Protein AF-A0A380FMV2-F1 (afdb_monomer_lite)

Secondary structure (DSSP, 8-state):
-PPPPEEEE-----STTS-TTS-HHHHHT-EETTEE-THHHH---SS-HHHHHHHHHHHHHHHHHHTTTSS-EEEEESSB--GGGS--S--HHHHHHGGGTB-STTHHHHHHS-EEEEE--SSS-EEEEEETTEEEEEE----GGG-SSS-HHHHHHHH------------

Structure (mmCIF, N/CA/C/O backbone):
data_AF-A0A380FMV2-F1
#
_entry.id   AF-A0A380FMV2-F1
#
loop_
_atom_site.group_PDB
_atom_site.id
_atom_site.type_symbol
_atom_site.label_atom_id
_atom_site.label_alt_id
_atom_site.label_comp_id
_atom_site.label_asym_id
_atom_site.label_entity_id
_atom_site.label_seq_id
_atom_site.pdbx_PDB_ins_code
_atom_site.Cartn_x
_atom_site.Cartn_y
_atom_site.Cartn_z
_atom_site.occupancy
_atom_site.B_iso_or_equiv
_atom_site.auth_seq_id
_atom_site.auth_comp_id
_atom_site.auth_asym_id
_atom_site.auth_atom_id
_atom_site.pdbx_PDB_model_num
ATOM 1 N N . MET A 1 1 ? -22.941 -5.760 18.640 1.00 41.94 1 MET A N 1
ATOM 2 C CA . MET A 1 1 ? -21.692 -5.279 18.017 1.00 41.94 1 MET A CA 1
ATOM 3 C C . MET A 1 1 ? -22.082 -4.257 16.953 1.00 41.94 1 MET A C 1
ATOM 5 O O . MET A 1 1 ? -22.965 -4.558 16.164 1.00 41.94 1 MET A O 1
ATOM 9 N N . MET A 1 2 ? -21.614 -3.011 17.069 1.00 40.88 2 MET A N 1
ATOM 10 C CA . MET A 1 2 ? -21.981 -1.902 16.168 1.00 40.88 2 MET A CA 1
ATOM 11 C C . MET A 1 2 ? -21.213 -2.017 14.848 1.00 40.88 2 MET A C 1
ATOM 13 O O . MET A 1 2 ? -20.140 -2.613 14.851 1.00 40.88 2 MET A O 1
ATOM 17 N N . ILE A 1 3 ? -21.707 -1.384 13.775 1.00 51.47 3 ILE A N 1
ATOM 18 C CA . ILE A 1 3 ? -20.897 -1.112 12.578 1.00 51.47 3 ILE A CA 1
ATOM 19 C C . ILE A 1 3 ? -19.575 -0.506 13.033 1.00 51.47 3 ILE A C 1
ATOM 21 O O . ILE A 1 3 ? -19.566 0.498 13.757 1.00 51.47 3 ILE A O 1
ATOM 25 N N . GLY A 1 4 ? -18.485 -1.125 12.605 1.00 60.47 4 GLY A N 1
ATOM 26 C CA . GLY A 1 4 ? -17.217 -0.444 12.605 1.00 60.47 4 GLY A CA 1
ATOM 27 C C . GLY A 1 4 ? -17.171 0.557 11.461 1.00 60.47 4 GLY A C 1
ATOM 28 O O . GLY A 1 4 ? -17.503 0.170 10.342 1.00 60.47 4 GLY A O 1
ATOM 29 N N . PRO A 1 5 ? -16.856 1.835 11.705 1.00 76.69 5 PRO A N 1
ATOM 30 C CA . PRO A 1 5 ? -16.852 2.834 10.654 1.00 76.69 5 PRO A CA 1
ATOM 31 C C . PRO A 1 5 ? -15.780 2.480 9.620 1.00 76.69 5 PRO A C 1
ATOM 33 O O . PRO A 1 5 ? -14.715 1.957 9.962 1.00 76.69 5 PRO A O 1
ATOM 36 N N . PHE A 1 6 ? -16.099 2.755 8.357 1.00 84.50 6 PHE A N 1
ATOM 37 C CA . PHE A 1 6 ? -15.120 2.753 7.283 1.00 84.50 6 PHE A CA 1
ATOM 38 C C . PHE A 1 6 ? -14.324 4.045 7.389 1.00 84.50 6 PHE A C 1
ATOM 40 O O . PHE A 1 6 ? -14.900 5.134 7.398 1.00 84.50 6 PHE A O 1
ATOM 47 N N . VAL A 1 7 ? -13.012 3.915 7.496 1.00 88.25 7 VAL A N 1
ATOM 48 C CA . VAL A 1 7 ? -12.091 5.041 7.425 1.00 88.25 7 VAL A CA 1
ATOM 49 C C . VAL A 1 7 ? -11.142 4.752 6.287 1.00 88.25 7 VAL A C 1
ATOM 51 O O . VAL A 1 7 ? -10.565 3.670 6.234 1.00 88.25 7 VAL A O 1
ATOM 54 N N . GLY A 1 8 ? -10.994 5.698 5.367 1.00 87.38 8 GLY A N 1
ATOM 55 C CA . GLY A 1 8 ? -10.171 5.473 4.195 1.00 87.38 8 GLY A CA 1
ATOM 56 C C . GLY A 1 8 ? -9.285 6.647 3.838 1.00 87.38 8 GLY A C 1
ATOM 57 O O . GLY A 1 8 ? -9.649 7.807 4.020 1.00 87.38 8 GLY A O 1
ATOM 58 N N . ASN A 1 9 ? -8.114 6.326 3.303 1.00 91.19 9 ASN A N 1
ATOM 59 C CA . ASN A 1 9 ? -7.171 7.295 2.774 1.00 91.19 9 ASN A CA 1
ATOM 60 C C . ASN A 1 9 ? -6.433 6.683 1.586 1.00 91.19 9 ASN A C 1
ATOM 62 O O . ASN A 1 9 ? -6.060 5.519 1.621 1.00 91.19 9 ASN A O 1
ATOM 66 N N . THR A 1 10 ? -6.159 7.457 0.538 1.00 86.56 10 THR A N 1
ATOM 67 C CA . THR A 1 10 ? -5.423 6.940 -0.626 1.00 86.56 10 THR A CA 1
ATOM 68 C C . THR A 1 10 ? -4.016 6.457 -0.276 1.00 86.56 10 THR A C 1
ATOM 70 O O . THR A 1 10 ? -3.461 5.649 -1.015 1.00 86.56 10 THR A O 1
ATOM 73 N N . GLY A 1 11 ? -3.441 6.933 0.833 1.00 91.00 11 GLY A N 1
ATOM 74 C CA . GLY A 1 11 ? -2.092 6.598 1.259 1.00 91.00 11 GLY A CA 1
ATOM 75 C C . GLY A 1 11 ? -1.021 7.170 0.331 1.00 91.00 11 GLY A C 1
ATOM 76 O O . GLY A 1 11 ? -1.296 7.768 -0.712 1.00 91.00 11 GLY A O 1
ATOM 77 N N . TRP A 1 12 ? 0.231 6.948 0.709 1.00 94.88 12 TRP A N 1
ATOM 78 C CA . TRP A 1 12 ? 1.392 7.095 -0.163 1.00 94.88 12 TRP A CA 1
ATOM 79 C C . TRP A 1 12 ? 2.480 6.118 0.293 1.00 94.88 12 TRP A C 1
ATOM 81 O O . TRP A 1 12 ? 2.291 5.440 1.298 1.00 94.88 12 TRP A O 1
ATOM 91 N N . TYR A 1 13 ? 3.577 6.000 -0.446 1.00 94.19 13 TYR A N 1
ATOM 92 C CA . TYR A 1 13 ? 4.688 5.121 -0.074 1.00 94.19 13 TYR A CA 1
ATOM 93 C C . TYR A 1 13 ? 5.787 5.886 0.671 1.00 94.19 13 TYR A C 1
ATOM 95 O O . TYR A 1 13 ? 6.043 7.062 0.409 1.00 94.19 13 TYR A O 1
ATOM 103 N N . ASP A 1 14 ? 6.461 5.198 1.589 1.00 94.88 14 ASP A N 1
ATOM 104 C CA . ASP A 1 14 ? 7.563 5.719 2.410 1.00 94.88 14 ASP A CA 1
ATOM 105 C C . ASP A 1 14 ? 8.910 5.024 2.121 1.00 94.88 14 ASP A C 1
ATOM 107 O O . ASP A 1 14 ? 9.913 5.323 2.776 1.00 94.88 14 ASP A O 1
ATOM 111 N N . TYR A 1 15 ? 8.927 4.114 1.138 1.00 94.69 15 TYR A N 1
ATOM 112 C CA . TYR A 1 15 ? 10.044 3.236 0.776 1.00 94.69 15 TYR A CA 1
ATOM 113 C C . TYR A 1 15 ? 10.403 2.154 1.800 1.00 94.69 15 TYR A C 1
ATOM 115 O O . TYR A 1 15 ? 11.377 1.437 1.590 1.00 94.69 15 TYR A O 1
ATOM 123 N N . SER A 1 16 ? 9.628 1.989 2.874 1.00 92.56 16 SER A N 1
ATOM 124 C CA . SER A 1 16 ? 9.895 0.990 3.921 1.00 92.56 16 SER A CA 1
ATOM 125 C C . SER A 1 16 ? 9.874 -0.451 3.411 1.00 92.56 16 SER A C 1
ATOM 127 O O . SER A 1 16 ? 10.500 -1.319 4.009 1.00 92.56 16 SER A O 1
ATOM 129 N N . TYR A 1 17 ? 9.170 -0.713 2.308 1.00 90.88 17 TYR A N 1
ATOM 130 C CA . TYR A 1 17 ? 9.045 -2.048 1.716 1.00 90.88 17 TYR A CA 1
ATOM 131 C C . TYR A 1 17 ? 10.099 -2.316 0.634 1.00 90.88 17 TYR A C 1
ATOM 133 O O . TYR A 1 17 ? 10.030 -3.324 -0.062 1.00 90.88 17 TYR A O 1
ATOM 141 N N . ALA A 1 18 ? 11.065 -1.414 0.454 1.00 90.62 18 ALA A N 1
ATOM 142 C CA . ALA A 1 18 ? 12.170 -1.644 -0.462 1.00 90.62 18 ALA A CA 1
ATOM 143 C C . ALA A 1 18 ? 13.074 -2.784 0.027 1.00 90.62 18 ALA A C 1
ATOM 145 O O . ALA A 1 18 ? 13.344 -2.901 1.223 1.00 90.62 18 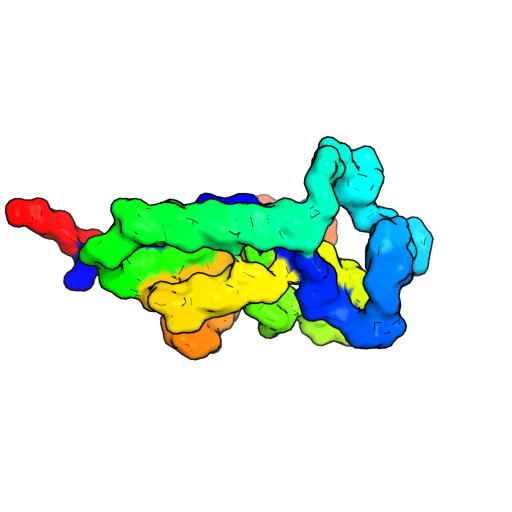ALA A O 1
ATOM 146 N N . ASP A 1 19 ? 13.610 -3.573 -0.906 1.00 91.25 19 ASP A N 1
ATOM 147 C CA . ASP A 1 19 ? 14.661 -4.537 -0.579 1.00 91.25 19 ASP A CA 1
ATOM 148 C C . ASP A 1 19 ? 15.902 -3.802 -0.018 1.00 91.25 19 ASP A C 1
ATOM 150 O O . ASP A 1 19 ? 16.381 -2.848 -0.652 1.00 91.25 19 ASP A O 1
ATOM 154 N N . PRO A 1 20 ? 16.453 -4.236 1.136 1.00 91.12 20 PRO A N 1
ATOM 155 C CA . PRO A 1 20 ? 17.598 -3.599 1.788 1.00 91.12 20 PRO A CA 1
ATOM 156 C C . PRO A 1 20 ? 18.846 -3.437 0.912 1.00 91.12 20 PRO A C 1
ATOM 158 O O . PRO A 1 20 ? 19.698 -2.600 1.216 1.00 91.12 20 PRO A O 1
ATOM 161 N N . LYS A 1 21 ? 18.984 -4.209 -0.176 1.00 93.06 21 LYS A N 1
ATOM 162 C CA . LYS A 1 21 ? 20.104 -4.066 -1.120 1.00 93.06 21 LYS A CA 1
ATOM 163 C C . LYS A 1 21 ? 20.095 -2.734 -1.874 1.00 93.06 21 LYS A C 1
ATOM 165 O O . LYS A 1 21 ? 21.125 -2.332 -2.417 1.00 93.06 21 LYS A O 1
ATOM 170 N N . PHE A 1 22 ? 18.955 -2.043 -1.936 1.00 93.25 22 PHE A N 1
ATOM 171 C CA . PHE A 1 22 ? 18.836 -0.755 -2.611 1.00 93.25 22 PHE A CA 1
ATOM 172 C C . PHE A 1 22 ? 18.941 0.406 -1.625 1.00 93.25 22 PHE A C 1
ATOM 174 O O . PHE A 1 22 ? 18.151 0.547 -0.698 1.00 93.25 22 PHE A O 1
ATOM 181 N N . SER A 1 23 ? 19.887 1.312 -1.877 1.00 94.44 23 SER A N 1
ATOM 182 C CA . SER A 1 23 ? 19.974 2.559 -1.118 1.00 94.44 23 SER A CA 1
ATOM 183 C C . SER A 1 23 ? 18.794 3.490 -1.417 1.00 94.44 23 SER A C 1
ATOM 185 O O . SER A 1 23 ? 18.234 3.490 -2.517 1.00 94.44 23 SER A O 1
ATOM 187 N N . LEU A 1 24 ? 18.470 4.378 -0.472 1.00 92.44 24 LEU A N 1
ATOM 188 C CA . LEU A 1 24 ? 17.453 5.415 -0.683 1.00 92.44 24 LEU A CA 1
ATOM 189 C C . LEU A 1 24 ? 17.769 6.313 -1.888 1.00 92.44 24 LEU A C 1
ATOM 191 O O . LEU A 1 24 ? 16.863 6.675 -2.631 1.00 92.44 24 LEU A O 1
ATOM 195 N N . GLU A 1 25 ? 19.044 6.621 -2.142 1.00 93.25 25 GLU A N 1
ATOM 196 C CA . GLU A 1 25 ? 19.452 7.383 -3.331 1.00 93.25 25 GLU A CA 1
ATOM 197 C C . GLU A 1 25 ? 19.117 6.628 -4.630 1.00 93.25 25 GLU A C 1
ATOM 199 O O . GLU A 1 25 ? 18.683 7.217 -5.623 1.00 93.25 25 GLU A O 1
ATOM 204 N N . LYS A 1 26 ? 19.280 5.298 -4.634 1.00 94.31 26 LYS A N 1
ATOM 205 C CA . LYS A 1 26 ? 18.927 4.447 -5.774 1.00 94.31 26 LYS A CA 1
ATOM 206 C C . LYS A 1 26 ? 17.411 4.388 -5.976 1.00 94.31 26 LYS A C 1
ATOM 208 O O . LYS A 1 26 ? 16.956 4.451 -7.120 1.00 94.31 26 LYS A O 1
ATOM 213 N N . ILE A 1 27 ? 16.635 4.309 -4.900 1.00 94.62 27 ILE A N 1
ATOM 214 C CA . ILE A 1 27 ? 15.164 4.313 -4.932 1.00 94.62 27 ILE A CA 1
ATOM 215 C C . ILE A 1 27 ? 14.633 5.671 -5.412 1.00 94.62 27 ILE A C 1
ATOM 217 O O . ILE A 1 27 ? 13.799 5.716 -6.314 1.00 94.62 27 ILE A O 1
ATOM 221 N N . ALA A 1 28 ? 15.194 6.785 -4.930 1.00 91.69 28 ALA A N 1
ATOM 222 C CA . ALA A 1 28 ? 14.794 8.144 -5.312 1.00 91.69 28 ALA A CA 1
ATOM 223 C C . ALA A 1 28 ? 14.918 8.417 -6.824 1.00 91.69 28 ALA A C 1
ATOM 225 O O . ALA A 1 28 ? 14.194 9.241 -7.386 1.00 91.69 28 ALA A O 1
ATOM 226 N N . LYS A 1 29 ? 15.787 7.680 -7.533 1.00 93.06 29 LYS A N 1
ATOM 227 C CA . LYS A 1 29 ? 15.890 7.762 -9.000 1.00 93.06 29 LYS A CA 1
ATOM 228 C C . LYS A 1 29 ? 14.617 7.282 -9.704 1.00 93.06 29 LYS A C 1
ATOM 230 O O . LYS A 1 29 ? 14.406 7.697 -10.851 1.00 93.06 29 LYS A O 1
ATOM 235 N N . ARG A 1 30 ? 13.776 6.462 -9.054 1.00 92.75 30 ARG A N 1
ATOM 236 C CA . ARG A 1 30 ? 12.498 5.930 -9.566 1.00 92.75 30 ARG A CA 1
ATOM 237 C C . ARG A 1 30 ? 12.642 5.263 -10.944 1.00 92.75 30 ARG A C 1
ATOM 239 O O . ARG A 1 30 ? 11.754 5.342 -11.795 1.00 92.75 30 ARG A O 1
ATOM 246 N N . LYS A 1 31 ? 13.815 4.678 -11.196 1.00 93.75 31 LYS A N 1
ATOM 247 C CA . LYS A 1 31 ? 14.220 4.077 -12.471 1.00 93.75 31 LYS A CA 1
ATOM 248 C C . LYS A 1 31 ? 15.116 2.874 -12.217 1.00 93.75 31 LYS A C 1
ATOM 250 O O . LYS A 1 31 ? 16.148 3.003 -11.553 1.00 93.75 31 LYS A O 1
ATOM 255 N N . TYR A 1 32 ? 14.761 1.738 -12.802 1.00 92.88 32 TYR A N 1
ATOM 256 C CA . TYR A 1 32 ? 15.490 0.486 -12.634 1.00 92.88 32 TYR A CA 1
ATOM 257 C C . TYR A 1 32 ? 15.257 -0.448 -13.823 1.00 92.88 32 TYR A C 1
ATOM 259 O O . TYR A 1 32 ? 14.140 -0.517 -14.324 1.00 92.88 32 TYR A O 1
ATOM 267 N N . TYR A 1 33 ? 16.322 -1.096 -14.318 1.00 88.81 33 TYR A N 1
ATOM 268 C CA . TYR A 1 33 ? 16.304 -1.968 -15.509 1.00 88.81 33 TYR A CA 1
ATOM 269 C C . TYR A 1 33 ? 15.476 -1.419 -16.692 1.00 88.81 33 TYR A C 1
ATOM 271 O O . TYR A 1 33 ? 14.633 -2.100 -17.263 1.00 88.81 33 TYR A O 1
ATOM 279 N N . GLY A 1 34 ? 15.679 -0.145 -17.047 1.00 88.19 34 GLY A N 1
ATOM 280 C CA . GLY A 1 34 ? 14.971 0.502 -18.162 1.00 88.19 34 GLY A CA 1
ATOM 281 C C . GLY A 1 34 ? 13.512 0.890 -17.878 1.00 88.19 34 GLY A C 1
ATOM 282 O O . GLY A 1 34 ? 12.953 1.709 -18.604 1.00 88.19 34 GLY A O 1
ATOM 283 N N . ALA A 1 35 ? 12.914 0.402 -16.791 1.00 89.38 35 ALA A N 1
ATOM 284 C CA . ALA A 1 35 ? 11.593 0.812 -16.343 1.00 89.38 35 ALA A CA 1
ATOM 285 C C . ALA A 1 35 ? 11.655 2.104 -15.515 1.00 89.38 35 ALA A C 1
ATOM 287 O O . ALA A 1 35 ? 12.622 2.384 -14.800 1.00 89.38 35 ALA A O 1
ATOM 288 N N . THR A 1 36 ? 10.600 2.912 -15.618 1.00 92.56 36 THR A N 1
ATOM 289 C CA . THR A 1 36 ? 10.414 4.140 -14.834 1.00 92.56 36 THR A CA 1
ATOM 290 C C . THR A 1 36 ? 9.123 4.023 -14.044 1.00 92.56 36 THR A C 1
ATOM 292 O O . THR A 1 36 ? 8.067 3.779 -14.634 1.00 92.56 36 THR A O 1
ATOM 295 N N . TRP A 1 37 ? 9.203 4.235 -12.728 1.00 93.19 37 TRP A N 1
ATOM 296 C CA . TRP A 1 37 ? 8.014 4.364 -11.895 1.00 93.19 37 TRP A CA 1
ATOM 297 C C . TRP A 1 37 ? 7.211 5.577 -12.364 1.00 93.19 37 TRP A C 1
ATOM 299 O O . TRP A 1 37 ? 7.741 6.691 -12.404 1.00 93.19 37 TRP A O 1
ATOM 309 N N . GLN A 1 38 ? 5.961 5.363 -12.774 1.00 92.81 38 GLN A N 1
ATOM 310 C CA . GLN A 1 38 ? 5.200 6.379 -13.506 1.00 92.81 38 GLN A CA 1
ATOM 311 C C . GLN A 1 38 ? 4.900 7.619 -12.665 1.00 92.81 38 GLN A C 1
ATOM 313 O O . GLN A 1 38 ? 4.843 8.707 -13.237 1.00 92.81 38 GLN A O 1
ATOM 318 N N . ASP A 1 39 ? 4.837 7.504 -11.335 1.00 91.12 39 ASP A N 1
ATOM 319 C CA . ASP A 1 39 ? 4.638 8.672 -10.468 1.00 91.12 39 ASP A CA 1
ATOM 320 C C . ASP A 1 39 ? 5.776 9.689 -10.631 1.00 91.12 39 ASP A C 1
ATOM 322 O O . ASP A 1 39 ? 5.545 10.882 -10.513 1.00 91.12 39 ASP A O 1
ATOM 326 N N . LYS A 1 40 ? 6.984 9.265 -11.039 1.00 88.50 40 LYS A N 1
ATOM 327 C CA . LYS A 1 40 ? 8.076 10.188 -11.401 1.00 88.50 40 LYS A CA 1
ATOM 328 C C . LYS A 1 40 ? 7.693 11.172 -12.513 1.00 88.50 40 LYS A C 1
ATOM 330 O O . LYS A 1 40 ? 8.237 12.266 -12.567 1.00 88.50 40 LYS A O 1
ATOM 335 N N . VAL A 1 41 ? 6.862 10.733 -13.453 1.00 90.25 41 VAL A N 1
ATOM 336 C CA . VAL A 1 41 ? 6.538 11.469 -14.685 1.00 90.25 41 VAL A CA 1
ATOM 337 C C . VAL A 1 41 ? 5.148 12.090 -14.609 1.00 90.25 41 VAL A C 1
ATOM 339 O O . VAL A 1 41 ? 4.894 13.108 -15.244 1.00 90.25 41 VAL A O 1
ATOM 342 N N . LYS A 1 42 ? 4.229 11.439 -13.896 1.00 91.25 42 LYS A N 1
ATOM 343 C CA . LYS A 1 42 ? 2.799 11.756 -13.915 1.00 91.25 42 LYS A CA 1
ATOM 344 C C . LYS A 1 42 ? 2.322 12.503 -12.678 1.00 91.25 42 LYS A C 1
ATOM 346 O O . LYS A 1 42 ? 1.222 13.042 -12.717 1.00 91.25 42 LYS A O 1
ATOM 351 N N . ILE A 1 43 ? 3.115 12.521 -11.612 1.00 90.12 43 ILE A N 1
ATOM 352 C CA . ILE A 1 43 ? 2.740 13.104 -10.329 1.00 90.12 43 ILE A CA 1
ATOM 353 C C . ILE A 1 43 ? 3.767 14.169 -9.952 1.00 90.12 43 ILE A C 1
ATOM 355 O O . ILE A 1 43 ? 4.968 13.910 -9.950 1.00 90.12 43 ILE A O 1
ATOM 359 N N . ASP A 1 44 ? 3.273 15.359 -9.620 1.00 87.62 44 ASP A N 1
ATOM 360 C CA . ASP A 1 44 ? 4.083 16.505 -9.208 1.00 87.62 44 ASP A CA 1
ATOM 361 C C . ASP A 1 44 ? 3.585 17.025 -7.855 1.00 87.62 44 ASP A C 1
ATOM 363 O O . ASP A 1 44 ? 2.842 18.003 -7.751 1.00 87.62 44 ASP A O 1
ATOM 367 N N . TRP A 1 45 ? 3.919 16.286 -6.795 1.00 88.00 45 TRP A N 1
ATOM 368 C CA . TRP A 1 45 ? 3.672 16.745 -5.435 1.00 88.00 45 TRP A CA 1
ATOM 369 C C 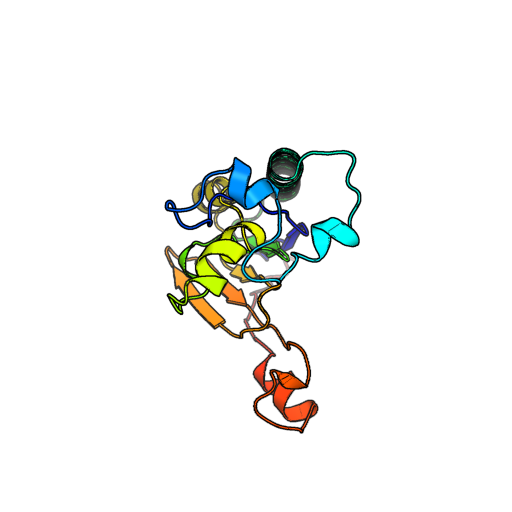. TRP A 1 45 ? 4.778 17.711 -5.013 1.00 88.00 45 TRP A C 1
ATOM 371 O O . TRP A 1 45 ? 5.953 17.357 -5.020 1.00 88.00 45 TRP A O 1
ATOM 381 N N . ALA A 1 46 ? 4.402 18.878 -4.488 1.00 92.12 46 ALA A N 1
ATOM 382 C CA . ALA A 1 46 ? 5.331 19.787 -3.803 1.00 92.12 46 ALA A CA 1
ATOM 383 C C . ALA A 1 46 ? 5.814 19.253 -2.431 1.00 92.12 46 ALA A C 1
ATOM 385 O O . ALA A 1 46 ? 6.445 19.971 -1.654 1.00 92.12 46 ALA A O 1
ATOM 386 N N . ILE A 1 47 ? 5.459 18.011 -2.090 1.00 93.06 47 ILE A N 1
ATOM 387 C CA . ILE A 1 47 ? 5.728 17.355 -0.813 1.00 93.06 47 ILE A CA 1
ATOM 388 C C . ILE A 1 47 ? 6.470 16.050 -1.099 1.00 93.06 47 ILE A C 1
ATOM 390 O O . ILE A 1 47 ? 6.035 15.255 -1.925 1.00 93.06 47 ILE A O 1
ATOM 394 N N . GLU A 1 48 ? 7.555 15.818 -0.364 1.00 92.69 48 GLU A N 1
ATOM 395 C CA . GLU A 1 48 ? 8.325 14.573 -0.413 1.00 92.69 48 GLU A CA 1
ATOM 396 C C . GLU A 1 48 ? 7.479 13.340 -0.063 1.00 92.69 48 GLU A C 1
ATOM 398 O O . GLU A 1 48 ? 6.682 13.373 0.878 1.00 92.69 48 GLU A O 1
ATOM 403 N N . ASP A 1 49 ? 7.720 12.220 -0.749 1.00 94.50 49 ASP A N 1
ATOM 404 C CA . ASP A 1 49 ? 6.888 11.010 -0.655 1.00 94.50 49 ASP A CA 1
ATOM 405 C C . ASP A 1 49 ? 6.709 10.510 0.783 1.00 94.50 49 ASP A C 1
ATOM 407 O O . ASP A 1 49 ? 5.588 10.331 1.254 1.00 94.50 49 ASP A O 1
ATOM 411 N N . ARG A 1 50 ? 7.812 10.372 1.529 1.00 94.88 50 ARG A N 1
ATOM 412 C CA . ARG A 1 50 ? 7.779 9.911 2.928 1.00 94.88 50 ARG A CA 1
ATOM 413 C C . ARG A 1 50 ? 6.953 10.840 3.817 1.00 94.88 50 ARG A C 1
ATOM 415 O O . ARG A 1 50 ? 6.267 10.396 4.732 1.00 94.88 50 ARG A O 1
ATOM 422 N N . LYS A 1 51 ? 6.991 12.147 3.544 1.00 96.31 51 LYS A N 1
ATOM 423 C CA . LYS A 1 51 ? 6.192 13.130 4.280 1.00 96.31 51 LYS A CA 1
ATOM 424 C C . LYS A 1 51 ? 4.719 13.029 3.897 1.00 96.31 51 LYS A C 1
ATOM 426 O O . LYS A 1 51 ? 3.874 13.129 4.783 1.00 96.31 51 LYS A O 1
ATOM 431 N N . LEU A 1 52 ? 4.413 12.814 2.619 1.00 95.38 52 LEU A N 1
ATOM 432 C CA . LEU A 1 52 ? 3.048 12.604 2.144 1.00 95.38 52 LEU A CA 1
ATOM 433 C C . LEU A 1 52 ? 2.432 11.327 2.740 1.00 95.38 52 LEU A C 1
ATOM 435 O O . LEU A 1 52 ? 1.302 11.371 3.222 1.00 95.38 52 LEU A O 1
ATOM 439 N N . SER A 1 53 ? 3.202 10.237 2.805 1.00 96.06 53 SER A N 1
ATOM 440 C CA . SER A 1 53 ? 2.816 8.979 3.461 1.00 96.06 53 SER A CA 1
ATOM 441 C C . SER A 1 53 ? 2.484 9.191 4.942 1.00 96.06 53 SER A C 1
ATOM 443 O O . SER A 1 53 ? 1.382 8.873 5.393 1.00 96.06 53 SER A O 1
ATOM 445 N N . MET A 1 54 ? 3.371 9.862 5.682 1.00 96.50 54 MET A N 1
ATOM 446 C CA . MET A 1 54 ? 3.126 10.194 7.086 1.00 96.50 54 MET A CA 1
ATOM 447 C C . MET A 1 54 ? 1.889 11.094 7.270 1.00 96.50 54 MET A C 1
ATOM 449 O O . MET A 1 54 ? 1.146 10.934 8.241 1.00 96.50 54 MET A O 1
ATOM 453 N N . ILE A 1 55 ? 1.654 12.066 6.378 1.00 96.62 55 ILE A N 1
ATOM 454 C CA . ILE A 1 55 ? 0.455 12.923 6.421 1.00 96.62 55 ILE A CA 1
ATOM 455 C C . ILE A 1 55 ? -0.809 12.077 6.232 1.00 96.62 55 ILE A C 1
ATOM 457 O O . ILE A 1 55 ? -1.763 12.254 6.990 1.00 96.62 55 ILE A O 1
ATOM 461 N N . ALA A 1 56 ? -0.803 11.142 5.280 1.00 95.44 56 ALA A N 1
ATOM 462 C CA . ALA A 1 56 ? -1.913 10.227 5.034 1.00 95.44 56 ALA A CA 1
ATOM 463 C C . ALA A 1 56 ? -2.235 9.355 6.261 1.00 95.44 56 ALA A C 1
ATOM 465 O O . ALA A 1 56 ? -3.392 9.286 6.684 1.00 95.44 56 ALA A O 1
ATOM 466 N N . ALA A 1 57 ? -1.220 8.758 6.892 1.00 95.00 57 ALA A N 1
ATOM 467 C CA . ALA A 1 57 ? -1.405 7.970 8.112 1.00 95.00 57 ALA A CA 1
ATOM 468 C C . ALA A 1 57 ? -1.959 8.827 9.266 1.00 95.00 57 ALA A C 1
ATOM 470 O O . ALA A 1 57 ? -2.930 8.452 9.922 1.00 95.00 57 ALA A O 1
ATOM 471 N N . LYS A 1 58 ? -1.416 10.037 9.470 1.00 95.69 58 LYS A N 1
ATOM 472 C CA . LYS A 1 58 ? -1.911 10.977 10.493 1.00 95.69 58 LYS A CA 1
ATOM 473 C C . LYS A 1 58 ? -3.351 11.414 10.249 1.00 95.69 58 LYS A C 1
ATOM 475 O O . LYS A 1 58 ? -4.098 11.570 11.212 1.00 95.69 58 LYS A O 1
ATOM 480 N N . GLN A 1 59 ? -3.738 11.639 8.996 1.00 95.75 59 GLN A N 1
ATOM 481 C CA . GLN A 1 59 ? -5.117 11.979 8.661 1.00 95.75 59 GLN A CA 1
ATOM 482 C C . GLN A 1 59 ? -6.051 10.807 8.974 1.00 95.75 59 GLN A C 1
ATOM 484 O O . GLN A 1 59 ? -7.054 11.002 9.647 1.00 95.75 59 GLN A O 1
ATOM 489 N N . THR A 1 60 ? -5.649 9.587 8.617 1.00 93.56 60 THR A N 1
ATOM 490 C CA . THR A 1 60 ? -6.401 8.362 8.932 1.00 93.56 60 THR A CA 1
ATOM 491 C C . THR A 1 60 ? -6.613 8.200 10.440 1.00 93.56 60 THR A C 1
ATOM 493 O O . THR A 1 60 ? -7.727 7.930 10.875 1.00 93.56 60 THR A O 1
ATOM 496 N N . ILE A 1 61 ? -5.583 8.445 11.259 1.00 93.38 61 ILE A N 1
ATOM 497 C CA . ILE A 1 61 ? -5.706 8.445 12.728 1.00 93.38 61 ILE A CA 1
ATOM 498 C C . ILE A 1 61 ? -6.742 9.477 13.190 1.00 93.38 61 ILE A C 1
ATOM 500 O O . ILE A 1 61 ? -7.620 9.151 13.986 1.00 93.38 61 ILE A O 1
ATOM 504 N N . LYS A 1 62 ? -6.682 10.716 12.683 1.00 93.56 62 LYS A N 1
ATOM 505 C CA . LYS A 1 62 ? -7.666 11.757 13.030 1.00 93.56 62 LYS A CA 1
ATOM 506 C C . LYS A 1 62 ? -9.087 11.357 12.649 1.00 93.56 62 LYS A C 1
ATOM 508 O O . LYS A 1 62 ? -10.019 11.682 13.382 1.00 93.56 62 LYS A O 1
ATOM 513 N N . ASP A 1 63 ? -9.256 10.692 11.515 1.00 91.19 63 ASP A N 1
ATOM 514 C CA . ASP A 1 63 ? -10.563 10.258 11.033 1.00 91.19 63 ASP A CA 1
ATOM 515 C C . ASP A 1 63 ? -11.102 9.106 11.891 1.00 91.19 63 ASP A C 1
ATOM 517 O O . ASP A 1 63 ? -12.259 9.156 12.300 1.00 91.19 63 ASP A O 1
ATOM 521 N N . ILE A 1 64 ? -10.257 8.142 12.285 1.00 89.06 64 ILE A N 1
ATOM 522 C CA . ILE A 1 64 ? -10.615 7.099 13.264 1.00 89.06 64 ILE A CA 1
ATOM 523 C C . ILE A 1 64 ? -11.018 7.724 14.606 1.00 89.06 64 ILE A C 1
ATOM 525 O O . ILE A 1 64 ? -12.046 7.355 15.176 1.00 89.06 64 ILE A O 1
ATOM 529 N N . GLU A 1 65 ? -10.256 8.702 15.105 1.00 89.44 65 GLU A N 1
ATOM 530 C CA . GLU A 1 65 ? -10.535 9.367 16.382 1.00 89.44 65 GLU A CA 1
ATOM 531 C C . GLU A 1 65 ? -11.903 10.072 16.410 1.00 89.44 65 GLU A C 1
ATOM 533 O O . GLU A 1 65 ? -12.562 10.089 17.452 1.00 89.44 65 GLU A O 1
ATOM 538 N N . GLN A 1 66 ? -12.374 10.600 15.274 1.00 87.69 66 GLN A N 1
ATOM 539 C CA . GLN A 1 66 ? -13.702 11.223 15.155 1.00 87.69 66 GLN A CA 1
ATOM 540 C C . GLN A 1 66 ? -14.848 10.220 15.338 1.00 87.69 66 GLN A C 1
ATOM 542 O O . GLN A 1 66 ? -15.940 10.587 15.770 1.00 87.69 66 GLN A O 1
ATOM 547 N N . VAL A 1 67 ? -14.600 8.942 15.053 1.00 83.50 67 VAL A N 1
ATOM 548 C CA . VAL A 1 67 ? -15.599 7.867 15.107 1.00 83.50 67 VAL A CA 1
ATOM 549 C C . VAL A 1 67 ? -15.280 6.822 16.183 1.00 83.50 67 VAL A C 1
ATOM 551 O O . VAL A 1 67 ? -15.929 5.774 16.256 1.00 83.50 67 VAL A O 1
ATOM 554 N N . LYS A 1 68 ? -14.334 7.136 17.082 1.00 72.56 68 LYS A N 1
ATOM 555 C CA . LYS A 1 68 ? -13.726 6.186 18.026 1.00 72.56 68 LYS A CA 1
ATOM 556 C C . LYS A 1 68 ? -14.659 5.549 19.053 1.00 72.56 68 LYS A C 1
ATOM 558 O O . LYS A 1 68 ? -14.293 4.606 19.745 1.00 72.56 68 LYS A O 1
ATOM 563 N N . GLN A 1 69 ? -15.870 6.088 19.202 1.00 71.31 69 GLN A N 1
ATOM 564 C CA . GLN A 1 69 ? -16.892 5.525 20.090 1.00 71.31 69 GLN A CA 1
ATOM 565 C C . GLN A 1 69 ? -17.391 4.147 19.605 1.00 71.31 69 GLN A C 1
ATOM 567 O O . GLN A 1 69 ? -18.143 3.466 20.308 1.00 71.31 69 GLN A O 1
ATOM 572 N N . LYS A 1 70 ? -17.004 3.729 18.394 1.00 65.75 70 LYS A N 1
ATOM 573 C CA . LYS A 1 70 ? -17.251 2.397 17.837 1.00 65.75 70 LYS A CA 1
ATOM 574 C C . LYS A 1 70 ? -16.129 1.423 18.240 1.00 65.75 70 LYS A C 1
ATOM 576 O O . LYS A 1 70 ? -15.091 1.824 18.750 1.00 65.75 70 LYS A O 1
ATOM 581 N N . LYS A 1 71 ? -16.366 0.113 18.125 1.00 65.75 71 LYS A N 1
ATOM 582 C CA . LYS A 1 71 ? -15.445 -0.913 18.666 1.00 65.75 71 LYS A CA 1
ATOM 583 C C . LYS A 1 71 ? -14.598 -1.619 17.614 1.00 65.75 71 LYS A C 1
ATOM 585 O O . LYS A 1 71 ? -13.505 -2.064 17.937 1.00 65.75 71 LYS A O 1
ATOM 590 N N . ASP A 1 72 ? -15.103 -1.729 16.397 1.00 73.3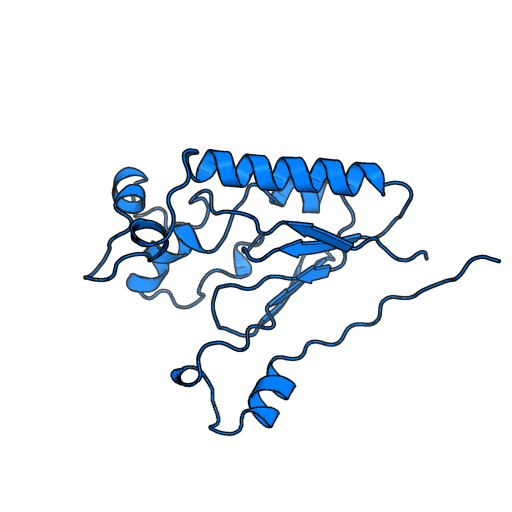8 72 ASP A N 1
ATOM 591 C CA . ASP A 1 72 ? -14.450 -2.382 15.263 1.00 73.38 72 ASP A CA 1
ATOM 592 C C . ASP A 1 72 ? -14.266 -1.334 14.164 1.00 73.38 72 ASP A C 1
ATOM 594 O O . ASP A 1 72 ? -14.983 -0.341 14.186 1.00 73.38 72 ASP A O 1
ATOM 598 N N . TYR A 1 73 ? -13.337 -1.511 13.228 1.00 69.69 73 TYR A N 1
ATOM 599 C CA . TYR A 1 73 ? -13.100 -0.556 12.136 1.00 69.69 73 TYR A CA 1
ATOM 600 C C . TYR A 1 73 ? -12.766 -1.295 10.844 1.00 69.69 73 TYR A C 1
ATOM 602 O O . TYR A 1 73 ? -12.145 -2.362 10.884 1.00 69.69 73 TYR A O 1
ATOM 610 N N . THR A 1 74 ? -13.133 -0.709 9.710 1.00 72.19 74 THR A N 1
ATOM 611 C CA . THR A 1 74 ? -12.608 -1.111 8.403 1.00 72.19 74 THR A CA 1
ATOM 612 C C . THR A 1 74 ? -11.720 0.011 7.896 1.00 72.19 74 THR A C 1
ATOM 614 O O . THR A 1 74 ? -12.149 1.165 7.873 1.00 72.19 74 THR A O 1
ATOM 617 N N . HIS A 1 75 ? -10.484 -0.320 7.538 1.00 75.44 75 HIS A N 1
ATOM 618 C CA . HIS A 1 75 ? -9.550 0.625 6.947 1.00 75.44 75 HIS A CA 1
ATOM 619 C C . HIS A 1 75 ? -9.407 0.356 5.448 1.00 75.44 75 HIS A C 1
ATOM 621 O O . HIS A 1 75 ? -9.033 -0.749 5.058 1.00 75.44 75 HIS A O 1
ATOM 627 N N . ASP A 1 76 ? -9.654 1.379 4.633 1.00 74.81 76 ASP A N 1
ATOM 628 C CA . ASP A 1 76 ? -9.548 1.302 3.177 1.00 74.81 76 ASP A CA 1
ATOM 629 C C . ASP A 1 76 ? -8.424 2.204 2.671 1.00 74.81 76 ASP A C 1
ATOM 631 O O . ASP A 1 76 ? -8.405 3.411 2.905 1.00 74.81 76 ASP A O 1
ATOM 635 N N . THR A 1 77 ? -7.486 1.646 1.922 1.00 75.06 77 THR A N 1
ATOM 636 C CA . THR A 1 77 ? -6.420 2.427 1.299 1.00 75.06 77 THR A CA 1
ATOM 637 C C . THR A 1 77 ? -6.091 1.905 -0.080 1.00 75.06 77 THR A C 1
ATOM 639 O O . THR A 1 77 ? -6.395 0.776 -0.430 1.00 75.06 77 THR A O 1
ATOM 642 N N . TYR A 1 78 ? -5.497 2.735 -0.929 1.00 67.12 78 TYR A N 1
ATOM 643 C CA . TYR A 1 78 ? -5.000 2.243 -2.210 1.00 67.12 78 TYR A CA 1
ATOM 644 C C . TYR A 1 78 ? -3.640 1.541 -2.054 1.00 67.12 78 TYR A C 1
ATOM 646 O O . TYR A 1 78 ? -3.295 0.691 -2.871 1.00 67.12 78 TYR A O 1
ATOM 654 N N . ARG A 1 79 ? -2.877 1.861 -0.999 1.00 75.50 79 ARG A N 1
ATOM 655 C CA . ARG A 1 79 ? -1.510 1.366 -0.755 1.00 75.50 79 ARG A CA 1
ATOM 656 C C . ARG A 1 79 ? -1.486 0.178 0.195 1.00 75.50 79 ARG A C 1
ATOM 658 O O . ARG A 1 79 ? -2.362 0.043 1.038 1.00 75.50 79 ARG A O 1
ATOM 665 N N . TYR A 1 80 ? -0.438 -0.638 0.122 1.00 70.75 80 TYR A N 1
ATOM 666 C CA . TYR A 1 80 ? -0.252 -1.707 1.096 1.00 70.75 80 TYR A CA 1
ATOM 667 C C . TYR A 1 80 ? 0.190 -1.230 2.464 1.00 70.75 80 TYR A C 1
ATOM 669 O O . TYR A 1 80 ? 1.034 -0.346 2.585 1.00 70.75 80 TYR A O 1
ATOM 677 N N . THR A 1 81 ? -0.342 -1.901 3.479 1.00 69.81 81 THR A N 1
ATOM 678 C CA . THR A 1 81 ? -0.026 -1.653 4.888 1.00 69.81 81 THR A CA 1
ATOM 679 C C . THR A 1 81 ? 0.425 -2.917 5.622 1.00 69.81 81 THR A C 1
ATOM 681 O O . THR A 1 81 ? 0.423 -2.941 6.848 1.00 69.81 81 THR A O 1
ATOM 684 N N . SER A 1 82 ? 0.724 -3.996 4.893 1.00 74.44 82 SER A N 1
ATOM 685 C CA . SER A 1 82 ? 1.373 -5.194 5.431 1.00 74.44 82 SER A CA 1
ATOM 686 C C . SER A 1 82 ? 2.468 -5.647 4.472 1.00 74.44 82 SER A C 1
ATOM 688 O O . SER A 1 82 ? 2.257 -5.709 3.258 1.00 74.44 82 SER A O 1
ATOM 690 N N . GLN A 1 83 ? 3.634 -5.994 5.019 1.00 69.88 83 GLN A N 1
ATOM 691 C CA . GLN A 1 83 ? 4.766 -6.507 4.243 1.00 69.88 83 GLN A CA 1
ATOM 692 C C . GLN A 1 83 ? 4.466 -7.865 3.594 1.00 69.88 83 GLN A C 1
ATOM 694 O O . GLN A 1 83 ? 5.032 -8.181 2.553 1.00 69.88 83 GLN A O 1
ATOM 699 N N . ASN A 1 84 ? 3.506 -8.625 4.129 1.00 69.00 84 ASN A N 1
ATOM 700 C CA . ASN A 1 84 ? 3.066 -9.903 3.557 1.00 69.00 84 ASN A CA 1
ATOM 701 C C . ASN A 1 84 ? 2.359 -9.760 2.196 1.00 69.00 84 ASN A C 1
ATOM 703 O O . ASN A 1 84 ? 2.046 -10.758 1.549 1.00 69.00 84 ASN A O 1
ATOM 707 N N . LEU A 1 85 ? 2.095 -8.524 1.763 1.00 64.06 85 LEU A N 1
ATOM 708 C CA . LEU A 1 85 ? 1.533 -8.194 0.454 1.00 64.06 85 LEU A CA 1
ATOM 709 C C . LEU A 1 85 ? 2.562 -7.680 -0.548 1.00 64.06 85 LEU A C 1
ATOM 711 O O . LEU A 1 85 ? 2.193 -7.362 -1.676 1.00 64.06 85 LEU A O 1
ATOM 715 N N . GLN A 1 86 ? 3.842 -7.604 -0.180 1.00 67.12 86 GLN A N 1
ATOM 716 C CA . GLN A 1 86 ? 4.892 -7.346 -1.161 1.00 67.12 86 GLN A CA 1
ATOM 717 C C . GLN A 1 86 ? 4.824 -8.385 -2.285 1.00 67.12 86 GLN A C 1
ATOM 719 O O . GLN A 1 86 ? 4.324 -9.496 -2.082 1.00 67.12 86 GLN A O 1
ATOM 724 N N . TYR A 1 87 ? 5.312 -8.040 -3.481 1.00 59.56 87 TYR A N 1
ATOM 725 C CA . TYR A 1 87 ? 5.411 -9.034 -4.545 1.00 59.56 87 TYR A CA 1
ATOM 726 C C . TYR A 1 87 ? 6.232 -10.221 -4.026 1.00 59.56 87 TYR A C 1
ATOM 728 O O . TYR A 1 87 ? 7.433 -10.105 -3.803 1.00 59.56 87 TYR A O 1
ATOM 736 N N . LEU A 1 88 ? 5.566 -11.362 -3.820 1.00 54.81 88 LEU A N 1
ATOM 737 C CA . LEU A 1 88 ? 6.164 -12.565 -3.227 1.00 54.81 88 LEU A CA 1
ATOM 738 C C . LEU A 1 88 ? 7.167 -13.248 -4.171 1.00 54.81 88 LEU A C 1
ATOM 740 O O . LEU A 1 88 ? 7.885 -14.165 -3.781 1.00 54.81 88 LEU A O 1
ATOM 744 N N . HIS A 1 89 ? 7.210 -12.820 -5.432 1.00 57.12 89 HIS A N 1
ATOM 745 C CA . HIS A 1 89 ? 8.184 -13.293 -6.397 1.00 57.12 89 HIS A CA 1
ATOM 746 C C . HIS A 1 89 ? 9.483 -12.502 -6.217 1.00 57.12 89 HIS A C 1
ATOM 748 O O . HIS A 1 89 ? 9.552 -11.356 -6.656 1.00 57.12 89 HIS A O 1
ATOM 754 N N . HIS A 1 90 ? 10.504 -13.139 -5.627 1.00 58.41 90 HIS A N 1
ATOM 755 C CA . HIS A 1 90 ? 11.895 -12.658 -5.525 1.00 58.41 90 HIS A CA 1
ATOM 756 C C . HIS A 1 90 ? 12.583 -12.565 -6.898 1.00 58.41 90 HIS A C 1
ATOM 758 O O . HIS A 1 90 ? 13.612 -13.18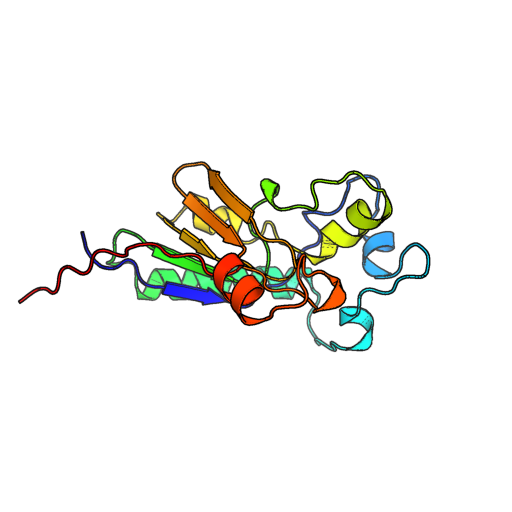5 -7.170 1.00 58.41 90 HIS A O 1
ATOM 764 N N . ILE A 1 91 ? 11.962 -11.835 -7.814 1.00 62.97 91 ILE A N 1
ATOM 765 C CA . ILE A 1 91 ? 12.543 -11.423 -9.076 1.00 62.97 91 ILE A CA 1
ATOM 766 C C . ILE A 1 91 ? 13.085 -10.027 -8.806 1.00 62.97 91 ILE A C 1
ATOM 768 O O . ILE A 1 91 ? 12.318 -9.130 -8.464 1.00 62.97 91 ILE A O 1
ATOM 772 N N . GLU A 1 92 ? 14.391 -9.841 -9.005 1.00 67.25 92 GLU A N 1
ATOM 773 C CA . GLU A 1 92 ? 15.131 -8.611 -8.676 1.00 67.25 92 GLU A CA 1
ATOM 774 C C . GLU A 1 92 ? 14.430 -7.329 -9.162 1.00 67.25 92 GLU A C 1
ATOM 776 O O . GLU A 1 92 ? 14.460 -6.291 -8.501 1.00 67.25 92 GLU A O 1
ATOM 781 N N . TYR A 1 93 ? 13.738 -7.416 -10.300 1.00 76.50 93 TYR A N 1
ATOM 782 C CA . TYR A 1 93 ? 12.893 -6.354 -10.832 1.00 76.50 93 TYR A CA 1
ATOM 783 C C . TYR A 1 93 ? 11.816 -5.876 -9.838 1.00 76.50 93 TYR A C 1
ATOM 785 O O . TYR A 1 93 ? 11.698 -4.674 -9.606 1.00 76.50 93 TYR A O 1
ATOM 793 N N . PHE A 1 94 ? 11.043 -6.787 -9.237 1.00 82.06 94 PHE A N 1
ATOM 794 C CA . PHE A 1 94 ? 9.975 -6.444 -8.292 1.00 82.06 94 PHE A CA 1
ATOM 79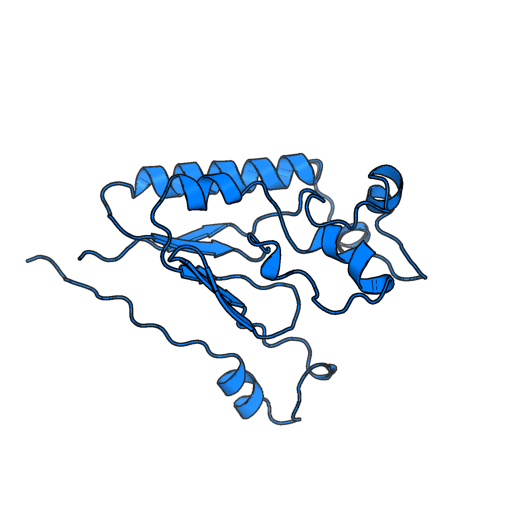5 C C . PHE A 1 94 ? 10.512 -5.992 -6.934 1.00 82.06 94 PHE A C 1
ATOM 797 O O . PHE A 1 94 ? 9.921 -5.096 -6.334 1.00 82.06 94 PHE A O 1
ATOM 804 N N . ASP A 1 95 ? 11.665 -6.508 -6.505 1.00 86.50 95 ASP A N 1
ATOM 805 C CA . ASP A 1 95 ? 12.315 -6.105 -5.251 1.00 86.50 95 ASP A CA 1
ATOM 806 C C . ASP A 1 95 ? 12.570 -4.589 -5.190 1.00 86.50 95 ASP A C 1
ATOM 808 O O . ASP A 1 95 ? 12.399 -3.956 -4.146 1.00 86.50 95 ASP A O 1
ATOM 812 N N . TYR A 1 96 ? 12.946 -3.978 -6.321 1.00 90.69 96 TYR A N 1
ATOM 813 C CA . TYR A 1 96 ? 13.120 -2.525 -6.405 1.00 90.69 96 TYR A CA 1
ATOM 814 C C . TYR A 1 96 ? 11.783 -1.785 -6.323 1.00 90.69 96 TYR A C 1
ATOM 816 O O . TYR A 1 96 ? 11.670 -0.766 -5.640 1.00 90.69 96 TYR A O 1
ATOM 824 N N . PHE A 1 97 ? 10.761 -2.276 -7.031 1.00 91.06 97 PHE A N 1
ATOM 825 C CA . PHE A 1 97 ? 9.469 -1.596 -7.104 1.00 91.06 97 PHE A CA 1
ATOM 826 C C . PHE A 1 97 ? 8.606 -1.781 -5.853 1.00 91.06 97 PHE A C 1
ATOM 828 O O . PHE A 1 97 ? 7.716 -0.959 -5.632 1.00 91.06 97 PHE A O 1
ATOM 835 N N . ASN A 1 98 ? 8.917 -2.752 -4.985 1.00 90.62 98 ASN A N 1
ATOM 836 C CA . ASN A 1 98 ? 8.293 -2.879 -3.665 1.00 90.62 98 ASN A CA 1
ATOM 837 C C . ASN A 1 98 ? 8.432 -1.593 -2.822 1.00 90.62 98 ASN A C 1
ATOM 839 O O . ASN A 1 98 ? 7.565 -1.292 -2.005 1.00 90.62 98 ASN A O 1
ATOM 843 N N . ALA A 1 99 ? 9.441 -0.757 -3.094 1.00 92.88 99 ALA A N 1
ATOM 844 C CA . ALA A 1 99 ? 9.583 0.560 -2.477 1.00 92.88 99 ALA A CA 1
ATOM 845 C C . ALA A 1 99 ? 8.365 1.487 -2.690 1.00 92.88 99 ALA A C 1
ATOM 847 O O . ALA A 1 99 ? 8.127 2.376 -1.877 1.00 92.88 99 ALA A O 1
ATOM 848 N N . PHE A 1 100 ? 7.602 1.311 -3.774 1.00 93.19 100 PHE A N 1
ATOM 849 C CA . PHE A 1 100 ? 6.545 2.245 -4.184 1.00 93.19 100 PHE A CA 1
ATOM 850 C C . PHE A 1 100 ? 5.123 1.707 -3.993 1.00 93.19 100 PHE A C 1
ATOM 852 O O . PHE A 1 100 ? 4.160 2.409 -4.300 1.00 93.19 100 PHE A O 1
ATOM 859 N N . ILE A 1 101 ? 4.960 0.473 -3.508 1.00 89.62 101 ILE A N 1
ATOM 860 C CA . ILE A 1 101 ? 3.637 -0.170 -3.450 1.00 89.62 101 ILE A CA 1
ATOM 861 C C . ILE A 1 101 ? 2.947 -0.064 -2.087 1.00 89.62 101 ILE A C 1
ATOM 863 O O . ILE A 1 101 ? 1.730 -0.233 -1.999 1.00 89.62 101 ILE A O 1
ATOM 867 N N . GLY A 1 102 ? 3.700 0.240 -1.030 1.00 90.81 102 GLY A N 1
ATOM 868 C CA . GLY A 1 102 ? 3.195 0.234 0.338 1.00 90.81 102 GLY A CA 1
ATOM 869 C C . GLY A 1 102 ? 3.943 1.162 1.279 1.00 90.81 102 GLY A C 1
ATOM 870 O O . GLY A 1 102 ? 4.837 1.905 0.870 1.00 90.81 102 GLY A O 1
ATOM 871 N N . THR A 1 103 ? 3.522 1.132 2.539 1.00 93.44 103 THR A N 1
ATOM 872 C CA . THR A 1 103 ? 4.061 1.978 3.598 1.00 93.44 103 THR A CA 1
ATOM 873 C C . THR A 1 103 ? 3.924 1.340 4.975 1.00 93.44 103 THR A C 1
ATOM 875 O O . THR A 1 103 ? 2.919 0.696 5.287 1.00 93.44 103 THR A O 1
ATOM 878 N N . SER A 1 104 ? 4.933 1.564 5.814 1.00 93.75 104 SER A N 1
ATOM 879 C CA . SER A 1 104 ? 4.940 1.167 7.223 1.00 93.75 104 SER A CA 1
ATOM 880 C C . SER A 1 104 ? 4.249 2.194 8.127 1.00 93.75 104 SER A C 1
ATOM 882 O O . SER A 1 104 ? 3.858 1.868 9.244 1.00 93.75 104 SER A O 1
ATOM 884 N N . ASP A 1 105 ? 4.005 3.421 7.647 1.00 95.25 105 ASP A N 1
ATOM 885 C CA . ASP A 1 105 ? 3.431 4.507 8.461 1.00 95.25 105 ASP A CA 1
ATOM 886 C C . ASP A 1 105 ? 2.042 4.170 9.041 1.00 95.25 105 ASP A C 1
ATOM 888 O O . ASP A 1 105 ? 1.630 4.720 10.067 1.00 95.25 105 ASP A O 1
ATOM 892 N N . PHE A 1 106 ? 1.310 3.248 8.408 1.00 93.19 106 PHE A N 1
ATOM 893 C CA . PHE A 1 106 ? 0.006 2.788 8.882 1.00 93.19 106 PHE A CA 1
ATOM 894 C C . PHE A 1 106 ? 0.089 1.705 9.967 1.00 93.19 106 PHE A C 1
ATOM 896 O O . PHE A 1 106 ? -0.924 1.441 10.605 1.00 93.19 106 PHE A O 1
ATOM 903 N N . GLU A 1 107 ? 1.246 1.091 10.231 1.00 91.94 107 GLU A N 1
ATOM 904 C CA . GLU A 1 107 ? 1.378 -0.022 11.191 1.00 91.94 107 GLU A CA 1
ATOM 905 C C . GLU A 1 107 ? 0.859 0.343 12.588 1.00 91.94 107 GLU A C 1
ATOM 907 O O . GLU A 1 107 ? 0.133 -0.432 13.214 1.00 91.94 107 GLU A O 1
ATOM 912 N N . SER A 1 108 ? 1.140 1.568 13.042 1.00 90.81 108 SER A N 1
ATOM 913 C CA . SER A 1 108 ? 0.662 2.075 14.336 1.00 90.81 108 SER A CA 1
ATOM 914 C C . SER A 1 108 ? -0.867 2.080 14.461 1.00 90.81 108 SER A C 1
ATOM 916 O O . SER A 1 108 ? -1.390 1.895 15.561 1.00 90.81 108 SER A O 1
ATOM 918 N N . ILE A 1 109 ? -1.600 2.227 13.352 1.00 91.94 109 ILE A N 1
ATOM 919 C CA . ILE A 1 109 ? -3.068 2.188 13.335 1.00 91.94 109 ILE A CA 1
ATOM 920 C C . ILE A 1 109 ? -3.557 0.776 13.666 1.00 91.94 109 ILE A C 1
ATOM 922 O O . ILE A 1 109 ? -4.451 0.619 14.492 1.00 91.94 109 ILE A O 1
ATOM 926 N N . TYR A 1 110 ? -2.942 -0.252 13.081 1.00 90.69 110 TYR A N 1
ATOM 927 C CA . TYR A 1 110 ? -3.310 -1.653 13.320 1.00 90.69 110 TYR A CA 1
ATOM 928 C C . TYR A 1 110 ? -2.952 -2.132 14.731 1.00 90.69 110 TYR A C 1
ATOM 930 O O . TYR A 1 110 ? -3.600 -3.033 15.254 1.00 90.69 110 TYR A O 1
ATOM 938 N N . GLN A 1 111 ? -1.952 -1.511 15.363 1.00 90.00 111 GLN A N 1
ATOM 939 C CA . GLN A 1 111 ? -1.591 -1.769 16.761 1.00 90.00 111 GLN A CA 1
ATOM 940 C C . GLN A 1 111 ? -2.514 -1.043 17.753 1.00 90.00 111 GLN A C 1
ATOM 942 O O . GLN A 1 111 ? -2.796 -1.563 18.831 1.00 90.00 111 GLN A O 1
ATOM 947 N N . SER A 1 112 ? -2.973 0.162 17.401 1.00 91.00 112 SER A N 1
ATOM 948 C CA . SER A 1 112 ? -3.705 1.052 18.317 1.00 91.00 112 SER A CA 1
ATOM 949 C C . SER A 1 112 ? -5.224 0.913 18.216 1.00 91.00 112 SER A C 1
ATOM 951 O O . SER A 1 112 ? -5.940 1.219 19.170 1.00 91.00 112 SER A O 1
ATOM 953 N N . TYR A 1 113 ? -5.729 0.453 17.071 1.00 89.62 113 TYR A N 1
ATOM 954 C CA . TYR A 1 113 ? -7.153 0.352 16.786 1.00 89.62 113 TYR A CA 1
ATOM 955 C C . TYR A 1 113 ? -7.522 -1.059 16.350 1.00 89.62 113 TYR A C 1
ATOM 957 O O . TYR A 1 113 ? -6.778 -1.753 15.664 1.00 89.62 113 TYR A O 1
ATOM 965 N N . ASN A 1 114 ? -8.728 -1.478 16.719 1.00 88.88 114 ASN A N 1
ATOM 966 C CA . ASN A 1 114 ? -9.253 -2.796 16.384 1.00 88.88 114 ASN A CA 1
ATOM 967 C C . ASN A 1 114 ? -9.774 -2.831 14.933 1.00 88.88 114 ASN A C 1
ATOM 969 O O . ASN A 1 114 ? -10.983 -2.864 14.682 1.00 88.88 114 ASN A O 1
ATOM 973 N N . ILE A 1 115 ? -8.846 -2.790 13.975 1.00 90.25 115 ILE A N 1
ATOM 974 C CA . ILE A 1 115 ? -9.135 -2.926 12.546 1.00 90.25 115 ILE A CA 1
ATOM 975 C C . ILE A 1 115 ? -9.505 -4.386 12.247 1.00 90.25 115 ILE A C 1
ATOM 977 O O . ILE A 1 115 ? -8.738 -5.301 12.528 1.00 90.25 115 ILE A O 1
ATOM 981 N N . LYS A 1 116 ? -10.688 -4.634 11.680 1.00 89.88 116 LYS A N 1
ATOM 982 C CA . LYS A 1 116 ? -11.137 -5.986 11.293 1.00 89.88 116 LYS A CA 1
ATOM 983 C C . LYS A 1 116 ? -10.850 -6.310 9.841 1.00 89.88 116 LYS A C 1
ATOM 985 O O . LYS A 1 116 ? -10.544 -7.461 9.525 1.00 89.88 116 LYS A O 1
ATOM 990 N N . TYR A 1 117 ? -10.927 -5.296 8.990 1.00 90.25 117 TYR A N 1
ATOM 991 C CA . TYR A 1 117 ? -10.710 -5.410 7.559 1.00 90.25 117 TYR A CA 1
ATOM 992 C C . TYR A 1 117 ? -9.768 -4.302 7.097 1.00 90.25 117 TYR A C 1
ATOM 994 O O . TYR A 1 117 ? -9.930 -3.148 7.490 1.00 90.25 117 TYR A O 1
ATOM 1002 N N . SER A 1 118 ? -8.789 -4.678 6.282 1.00 92.12 118 SER A N 1
ATOM 1003 C CA . SER A 1 118 ? -7.877 -3.784 5.578 1.00 92.12 118 SER A CA 1
ATOM 1004 C C . SER A 1 118 ? -8.056 -4.016 4.087 1.00 92.12 118 SER A C 1
ATOM 1006 O O . SER A 1 118 ? -7.730 -5.101 3.602 1.00 92.12 118 SER A O 1
ATOM 1008 N N . ILE A 1 119 ? -8.613 -3.049 3.368 1.00 91.19 119 ILE A N 1
ATOM 1009 C CA . ILE A 1 119 ? -8.853 -3.165 1.928 1.00 91.19 119 ILE A CA 1
ATOM 1010 C C . ILE A 1 119 ? -7.801 -2.335 1.198 1.00 91.19 119 ILE A C 1
ATOM 1012 O O . ILE A 1 119 ? -7.636 -1.154 1.488 1.00 91.19 119 ILE A O 1
ATOM 1016 N N . MET A 1 120 ? -7.064 -2.968 0.284 1.00 90.25 120 MET A N 1
ATOM 1017 C CA . MET A 1 120 ? -5.926 -2.390 -0.438 1.00 90.25 120 MET A CA 1
ATOM 1018 C C . MET A 1 120 ? -6.019 -2.629 -1.947 1.00 90.25 120 MET A C 1
ATOM 1020 O O . MET A 1 120 ? -6.781 -3.480 -2.406 1.00 90.25 120 MET A O 1
ATOM 1024 N N . GLY A 1 121 ? -5.214 -1.914 -2.738 1.00 85.94 121 GLY A N 1
ATOM 1025 C CA . GLY A 1 121 ? -5.192 -2.046 -4.196 1.00 85.94 121 GLY A CA 1
ATOM 1026 C C . GLY A 1 121 ? -3.787 -2.049 -4.805 1.00 85.94 121 GLY A C 1
ATOM 1027 O O . GLY A 1 121 ? -2.856 -2.646 -4.274 1.00 85.94 121 GLY A O 1
ATOM 1028 N N . HIS A 1 122 ? -3.661 -1.360 -5.943 1.00 86.69 122 HIS A N 1
ATOM 1029 C CA . HIS A 1 122 ? -2.417 -0.942 -6.601 1.00 86.69 122 HIS A CA 1
ATOM 1030 C C . HIS A 1 122 ? -1.567 -1.976 -7.359 1.00 86.69 122 HIS A C 1
ATOM 1032 O O . HIS A 1 122 ? -1.048 -1.655 -8.424 1.00 86.69 122 HIS A O 1
ATOM 1038 N N . VAL A 1 123 ? -1.431 -3.203 -6.880 1.00 81.62 123 VAL A N 1
ATOM 1039 C CA . VAL A 1 123 ? -0.481 -4.197 -7.441 1.00 81.62 123 VAL A CA 1
ATOM 1040 C C . VAL A 1 123 ? -0.997 -5.092 -8.553 1.00 81.62 123 VAL A C 1
ATOM 1042 O O . VAL A 1 123 ? -0.262 -5.920 -9.082 1.00 81.62 123 VAL A O 1
ATOM 1045 N N . HIS A 1 124 ? -2.284 -4.983 -8.865 1.00 87.81 124 HIS A N 1
ATOM 1046 C CA . HIS A 1 124 ? -2.903 -5.741 -9.944 1.00 87.81 124 HIS A CA 1
ATOM 1047 C C . HIS A 1 124 ? -2.864 -7.270 -9.751 1.00 87.81 124 HIS A C 1
ATOM 1049 O O . HIS A 1 124 ? -3.097 -8.015 -10.699 1.00 87.81 124 HIS A O 1
ATOM 1055 N N . PHE A 1 125 ? -2.655 -7.750 -8.520 1.00 82.19 125 PHE A N 1
ATOM 1056 C CA . PHE A 1 125 ? -2.894 -9.141 -8.151 1.00 82.19 125 PHE A CA 1
ATOM 1057 C C . PHE A 1 125 ? -3.985 -9.248 -7.089 1.00 82.19 125 PHE A C 1
ATOM 1059 O O . PHE A 1 125 ? -4.200 -8.341 -6.287 1.00 82.19 125 PHE A O 1
ATOM 1066 N N . ARG A 1 126 ? -4.691 -10.378 -7.110 1.00 87.25 126 ARG A N 1
ATOM 1067 C CA . ARG A 1 126 ? -5.797 -10.675 -6.197 1.00 87.25 126 ARG A CA 1
ATOM 1068 C C . ARG A 1 126 ? -5.268 -11.488 -5.031 1.00 87.25 126 ARG A C 1
ATOM 1070 O O . ARG A 1 126 ? -4.672 -12.540 -5.258 1.00 87.25 126 ARG A O 1
ATOM 1077 N N . ASN A 1 127 ? -5.475 -11.019 -3.806 1.00 87.12 127 ASN A N 1
ATOM 1078 C CA . ASN A 1 127 ? -5.084 -11.768 -2.616 1.00 87.12 127 ASN A CA 1
ATOM 1079 C C . ASN A 1 127 ? -5.951 -11.399 -1.412 1.00 87.12 127 ASN A C 1
ATOM 1081 O O . ASN A 1 127 ? -6.432 -10.274 -1.293 1.00 87.12 127 ASN A O 1
ATOM 1085 N N . SER A 1 128 ? -6.115 -12.348 -0.500 1.00 89.94 128 SER A N 1
ATOM 1086 C CA . SER A 1 128 ? -6.715 -12.116 0.805 1.00 89.94 128 SER A CA 1
ATOM 1087 C C . SER A 1 128 ? -6.117 -13.069 1.824 1.00 89.94 128 SER A C 1
ATOM 1089 O O . SER A 1 128 ? -6.011 -14.266 1.561 1.00 89.94 128 SER A O 1
ATOM 1091 N N . PHE A 1 129 ? -5.782 -12.560 3.001 1.00 90.69 129 PHE A N 1
ATOM 1092 C CA . PHE A 1 129 ? -5.272 -13.370 4.102 1.00 90.69 129 PHE A CA 1
ATOM 1093 C C . PHE A 1 129 ? -5.639 -12.731 5.438 1.00 90.69 129 PHE A C 1
ATOM 1095 O O . PHE A 1 129 ? -6.085 -11.584 5.507 1.00 90.69 129 PHE A O 1
ATOM 1102 N N . LYS A 1 130 ? -5.466 -13.493 6.514 1.00 91.31 130 LYS A N 1
ATOM 1103 C CA . LYS A 1 130 ? -5.727 -13.030 7.872 1.00 91.31 130 LYS A CA 1
ATOM 1104 C C . LYS A 1 130 ? -4.441 -13.057 8.677 1.00 91.31 130 LYS A C 1
ATOM 1106 O O . LYS A 1 130 ? -3.768 -14.080 8.724 1.00 91.31 130 LYS A O 1
ATOM 1111 N N . GLU A 1 131 ? -4.149 -11.960 9.355 1.00 90.06 131 GLU A N 1
ATOM 1112 C CA . GLU A 1 131 ? -2.977 -11.816 10.209 1.00 90.06 131 GLU A CA 1
ATOM 1113 C C . GLU A 1 131 ? -3.351 -10.985 11.436 1.00 90.06 131 GLU A C 1
ATOM 1115 O O . GLU A 1 131 ? -4.060 -9.990 11.326 1.00 90.06 131 GLU A O 1
ATOM 1120 N N . GLN A 1 132 ? -2.936 -11.438 12.624 1.00 88.56 132 GLN A N 1
ATOM 1121 C CA . GLN A 1 132 ? -3.158 -10.732 13.899 1.00 88.56 132 GLN A CA 1
ATOM 1122 C C . GLN A 1 132 ? -4.619 -10.288 14.138 1.00 88.56 132 GLN A C 1
ATOM 1124 O O . GLN A 1 132 ? -4.897 -9.282 14.780 1.00 88.56 132 GLN A O 1
ATOM 1129 N N . GLY A 1 133 ? -5.587 -11.059 13.629 1.00 88.62 133 GLY A N 1
ATOM 1130 C CA . GLY A 1 133 ? -7.014 -10.753 13.767 1.00 88.62 133 GLY A CA 1
ATOM 1131 C C . GLY A 1 133 ? -7.579 -9.768 12.734 1.00 88.62 133 GLY A C 1
ATOM 1132 O O . GLY A 1 133 ? -8.797 -9.585 12.718 1.00 88.62 133 GLY A O 1
ATOM 1133 N N . VAL A 1 134 ? -6.741 -9.225 11.849 1.00 91.19 134 VAL A N 1
ATOM 1134 C CA . VAL A 1 134 ? -7.100 -8.360 10.717 1.00 91.19 134 VAL A CA 1
ATOM 1135 C C . VAL A 1 134 ? -7.234 -9.207 9.452 1.00 91.19 134 VAL A C 1
ATOM 1137 O O . VAL A 1 134 ? -6.403 -10.075 9.186 1.00 91.19 134 VAL A O 1
ATOM 1140 N N . THR A 1 135 ? -8.276 -8.970 8.658 1.00 92.06 135 THR A N 1
ATOM 1141 C CA . THR A 1 135 ? -8.423 -9.563 7.321 1.00 92.06 135 THR A CA 1
ATOM 1142 C C . THR A 1 135 ? -7.955 -8.559 6.277 1.00 92.06 135 THR A C 1
ATOM 1144 O O . THR A 1 135 ? -8.585 -7.521 6.088 1.00 92.06 135 THR A O 1
ATOM 1147 N N . TYR A 1 136 ? -6.855 -8.868 5.605 1.00 91.69 136 TYR A N 1
ATOM 1148 C CA . TYR A 1 136 ? -6.293 -8.073 4.522 1.00 91.69 136 TYR A CA 1
ATOM 1149 C C . TYR A 1 136 ? -6.888 -8.532 3.191 1.00 91.69 136 TYR A C 1
ATOM 1151 O O . TYR A 1 136 ? -6.935 -9.730 2.911 1.00 91.69 136 TYR A O 1
ATOM 1159 N N . ILE A 1 137 ? -7.363 -7.588 2.381 1.00 91.31 137 ILE A N 1
ATOM 1160 C CA . ILE A 1 137 ? -8.111 -7.837 1.147 1.00 91.31 137 ILE A CA 1
ATOM 1161 C C . ILE A 1 137 ? -7.515 -6.967 0.040 1.00 91.31 137 ILE A C 1
ATOM 1163 O O . ILE A 1 137 ? -7.453 -5.750 0.169 1.00 91.31 137 ILE A O 1
ATOM 1167 N N . CYS A 1 138 ? -7.103 -7.581 -1.066 1.00 91.44 138 CYS A N 1
ATOM 1168 C CA . CYS A 1 138 ? -6.618 -6.903 -2.264 1.00 91.44 138 CYS A CA 1
ATOM 1169 C C . CYS A 1 138 ? -7.412 -7.403 -3.485 1.00 91.44 138 CYS A C 1
ATOM 1171 O O . CYS A 1 138 ? -7.022 -8.390 -4.112 1.00 91.44 138 CYS A O 1
ATOM 1173 N N . PRO A 1 139 ? -8.562 -6.780 -3.807 1.00 92.06 139 PRO A N 1
ATOM 1174 C CA . PRO A 1 139 ? -9.474 -7.240 -4.851 1.00 92.06 139 PRO A CA 1
ATOM 1175 C C . PRO A 1 139 ? -9.156 -6.588 -6.211 1.00 92.06 139 PRO A C 1
ATOM 1177 O O . PRO A 1 139 ? -10.030 -6.036 -6.878 1.00 92.06 139 PRO A O 1
ATOM 1180 N N . CYS A 1 140 ? -7.884 -6.573 -6.630 1.00 91.12 140 CYS A N 1
ATOM 1181 C CA . CYS A 1 140 ? -7.496 -5.888 -7.864 1.00 91.12 140 CYS A CA 1
ATOM 1182 C C . CYS A 1 140 ? -8.025 -6.594 -9.122 1.00 91.12 140 CYS A C 1
ATOM 1184 O O . CYS A 1 140 ? -7.753 -7.773 -9.359 1.00 91.12 140 CYS A O 1
ATOM 1186 N N . LEU A 1 141 ? -8.702 -5.843 -9.995 1.00 92.62 141 LEU A N 1
ATOM 1187 C CA . LEU A 1 141 ? -9.067 -6.335 -11.325 1.00 92.62 141 LEU A CA 1
ATOM 1188 C C . LEU A 1 141 ? -7.836 -6.445 -12.240 1.00 92.62 141 LEU A C 1
ATOM 1190 O O . LEU A 1 141 ? -7.688 -7.457 -12.919 1.00 92.62 141 LEU A O 1
ATOM 1194 N N . GLY A 1 142 ? -6.956 -5.437 -12.209 1.00 90.88 142 GLY A N 1
ATOM 1195 C CA . GLY A 1 142 ? -5.780 -5.333 -13.080 1.00 90.88 142 GLY A CA 1
ATOM 1196 C C . GLY A 1 142 ? -6.122 -4.907 -14.513 1.00 90.88 142 GLY A C 1
ATOM 1197 O O . GLY A 1 142 ? -7.283 -4.665 -14.850 1.00 90.88 142 GLY A O 1
ATOM 1198 N N . TYR A 1 143 ? -5.105 -4.805 -15.365 1.00 91.19 143 TYR A N 1
ATOM 1199 C CA . TYR A 1 143 ? -5.264 -4.565 -16.799 1.00 91.19 143 TYR A CA 1
ATOM 1200 C C . TYR A 1 143 ? -5.752 -5.822 -17.523 1.00 91.19 143 TYR A C 1
ATOM 1202 O O . TYR A 1 143 ? -5.441 -6.935 -17.116 1.00 91.19 143 TYR A O 1
ATOM 1210 N N . SER A 1 144 ? -6.403 -5.655 -18.676 1.00 92.75 144 SER A N 1
ATOM 1211 C CA . SER A 1 144 ? -6.907 -6.783 -19.477 1.00 92.75 144 SER A CA 1
ATOM 1212 C C . SER A 1 144 ? -5.849 -7.826 -19.847 1.00 92.75 144 SER A C 1
ATOM 1214 O O . SER A 1 144 ? -6.143 -9.012 -19.904 1.00 92.75 144 SER A O 1
ATOM 1216 N N . ARG A 1 145 ? -4.593 -7.410 -20.042 1.00 92.25 145 ARG A N 1
ATOM 1217 C CA . ARG A 1 145 ? -3.460 -8.317 -20.308 1.00 92.25 145 ARG A CA 1
ATOM 1218 C C . ARG A 1 145 ? -3.017 -9.156 -19.100 1.00 92.25 145 ARG A C 1
ATOM 1220 O O . ARG A 1 145 ? -2.236 -10.082 -19.270 1.00 92.25 145 ARG A O 1
ATOM 1227 N N . GLU A 1 146 ? -3.435 -8.777 -17.895 1.00 89.75 146 GLU A N 1
ATOM 1228 C CA . GLU A 1 146 ? -3.130 -9.463 -16.628 1.00 89.75 146 GLU A CA 1
ATOM 1229 C C . GLU A 1 146 ? -4.250 -10.442 -16.241 1.00 89.75 146 GLU A C 1
ATOM 1231 O O . GLU A 1 146 ? -4.109 -11.219 -15.296 1.00 89.75 146 GLU A O 1
ATOM 1236 N N . TRP A 1 147 ? -5.368 -10.411 -16.969 1.00 93.06 147 TRP A N 1
ATOM 1237 C CA . TRP A 1 147 ? -6.507 -11.286 -16.742 1.00 93.06 147 TRP A CA 1
ATOM 1238 C C . TRP A 1 147 ? -6.198 -12.719 -17.171 1.00 93.06 147 TRP A C 1
ATOM 1240 O O . TRP A 1 147 ? -5.436 -12.969 -18.106 1.00 93.06 147 TRP A O 1
ATOM 1250 N N . ARG 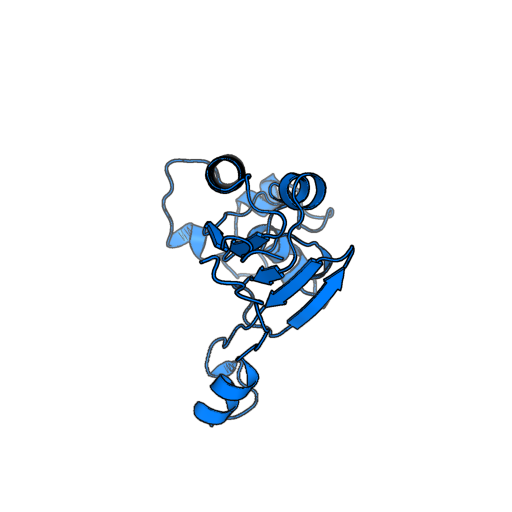A 1 148 ? -6.810 -13.683 -16.478 1.00 90.56 148 ARG A N 1
ATOM 1251 C CA . ARG A 1 148 ? -6.653 -15.113 -16.793 1.00 90.56 148 ARG A CA 1
ATOM 1252 C C . ARG A 1 148 ? -7.568 -15.543 -17.934 1.00 90.56 148 ARG A C 1
ATOM 1254 O O . ARG A 1 148 ? -7.330 -16.572 -18.559 1.00 90.56 148 ARG A O 1
ATOM 1261 N N . THR A 1 149 ? -8.620 -14.771 -18.176 1.00 93.81 149 THR A N 1
ATOM 1262 C CA . THR A 1 149 ? -9.631 -15.005 -19.201 1.00 93.81 149 THR A CA 1
ATOM 1263 C C . THR A 1 149 ? -9.921 -13.720 -19.975 1.00 93.81 149 THR A C 1
ATOM 1265 O O . THR A 1 149 ? -9.679 -12.617 -19.490 1.00 93.81 149 THR A O 1
ATOM 1268 N N . ALA A 1 150 ? -10.447 -13.857 -21.194 1.00 94.44 150 ALA A N 1
ATOM 1269 C CA . ALA A 1 150 ? -10.892 -12.717 -22.002 1.00 94.44 150 ALA A CA 1
ATOM 1270 C C . ALA A 1 150 ? -12.292 -12.202 -21.604 1.00 94.44 150 ALA A C 1
ATOM 1272 O O . ALA A 1 150 ? -12.750 -11.191 -22.132 1.00 94.44 150 ALA A O 1
ATOM 1273 N N . ASP A 1 151 ? -12.979 -12.906 -20.700 1.00 96.31 151 ASP A N 1
ATOM 1274 C CA . ASP A 1 151 ? -14.333 -12.587 -20.260 1.00 96.31 151 ASP A CA 1
ATOM 1275 C C . ASP A 1 151 ? -14.299 -11.619 -19.070 1.00 96.31 151 ASP A C 1
ATOM 1277 O O . ASP A 1 151 ? -13.939 -11.983 -17.949 1.00 96.31 151 ASP A O 1
ATOM 1281 N N . ILE A 1 152 ? -14.712 -10.375 -19.316 1.00 95.19 152 ILE A N 1
ATOM 1282 C CA . ILE A 1 152 ? -14.756 -9.327 -18.296 1.00 95.19 152 ILE A CA 1
ATOM 1283 C C . ILE A 1 152 ? -15.700 -9.662 -17.137 1.00 95.19 152 ILE A C 1
ATOM 1285 O O . ILE A 1 152 ? -15.398 -9.310 -15.998 1.00 95.19 152 ILE A O 1
ATOM 1289 N N . GLU A 1 153 ? -16.820 -10.345 -17.382 1.00 96.19 153 GLU A N 1
ATOM 1290 C CA . GLU A 1 153 ? -17.759 -10.690 -16.315 1.00 96.19 153 GLU A CA 1
ATOM 1291 C C . GLU A 1 153 ? -17.112 -11.686 -15.353 1.00 96.19 153 GLU A C 1
ATOM 1293 O O . GLU A 1 153 ? -17.169 -11.514 -14.132 1.00 96.19 153 GLU A O 1
ATOM 1298 N N . ASN A 1 154 ? -16.428 -12.688 -15.904 1.00 95.31 154 ASN A N 1
ATOM 1299 C CA . ASN A 1 154 ? -15.681 -13.666 -15.129 1.00 95.31 154 ASN A CA 1
ATOM 1300 C C . ASN A 1 154 ? -14.551 -13.011 -14.313 1.00 95.31 154 ASN A C 1
ATOM 1302 O O . ASN A 1 154 ? -14.377 -13.310 -13.131 1.00 95.31 154 ASN A O 1
ATOM 1306 N N . GLU A 1 155 ? -13.809 -12.069 -14.899 1.00 94.69 155 GLU A N 1
ATOM 1307 C CA . GLU A 1 155 ? -12.740 -11.351 -14.192 1.00 94.69 155 GLU A CA 1
ATOM 1308 C C . GLU A 1 155 ? -13.272 -10.429 -13.087 1.00 94.69 155 GLU A C 1
ATOM 1310 O O . GLU A 1 155 ? -12.693 -10.392 -11.999 1.00 94.69 155 GLU A O 1
ATOM 1315 N N . ILE A 1 156 ? -14.402 -9.747 -13.313 1.00 93.62 156 ILE A N 1
ATOM 1316 C CA . ILE A 1 156 ? -15.086 -8.950 -12.283 1.00 93.62 156 ILE A CA 1
ATOM 1317 C C . ILE A 1 156 ? -15.557 -9.852 -11.138 1.00 93.62 156 ILE A C 1
ATOM 1319 O O . ILE A 1 156 ? -15.309 -9.536 -9.974 1.00 93.62 156 ILE A O 1
ATOM 1323 N N . ARG A 1 157 ? -16.196 -10.989 -11.445 1.00 93.25 157 ARG A N 1
ATOM 1324 C CA . ARG A 1 157 ? -16.654 -11.953 -10.430 1.00 93.25 157 ARG A CA 1
ATOM 1325 C C . ARG A 1 157 ? -15.494 -12.491 -9.598 1.00 93.25 157 ARG A C 1
ATOM 1327 O O . ARG A 1 157 ? -15.627 -12.598 -8.386 1.00 93.25 157 ARG A O 1
ATOM 1334 N N . HIS A 1 158 ? -14.355 -12.779 -10.224 1.00 90.06 158 HIS A N 1
ATOM 1335 C CA . HIS A 1 158 ? -13.154 -13.234 -9.521 1.00 90.06 158 HIS A CA 1
ATOM 1336 C C . HIS A 1 158 ? -12.455 -12.144 -8.703 1.00 90.06 158 HIS A C 1
ATOM 1338 O O . HIS A 1 158 ? -11.773 -12.465 -7.732 1.00 90.06 158 HIS A O 1
ATOM 1344 N N . ALA A 1 159 ? -12.569 -10.875 -9.097 1.00 92.00 159 ALA A N 1
ATOM 1345 C CA . ALA A 1 159 ? -12.032 -9.760 -8.324 1.00 92.00 159 ALA A CA 1
ATOM 1346 C C . ALA A 1 159 ? -12.927 -9.394 -7.128 1.00 92.00 159 ALA A C 1
ATOM 1348 O O . ALA A 1 159 ? -12.443 -8.807 -6.164 1.00 92.00 159 ALA A O 1
ATOM 1349 N N . LEU A 1 160 ? -14.217 -9.738 -7.168 1.00 91.88 160 LEU A N 1
ATOM 1350 C CA . LEU A 1 160 ? -15.165 -9.396 -6.117 1.00 91.88 160 LEU A CA 1
ATOM 1351 C C . LEU A 1 160 ? -14.847 -10.138 -4.813 1.00 91.88 160 LEU A C 1
ATOM 1353 O O . LEU A 1 160 ? -14.782 -11.364 -4.768 1.00 91.88 160 LEU A O 1
ATOM 1357 N N . TYR A 1 161 ? -14.711 -9.378 -3.727 1.00 90.38 161 TYR A N 1
ATOM 1358 C CA . TYR A 1 161 ? -14.571 -9.920 -2.382 1.00 90.38 161 TYR A CA 1
ATOM 1359 C C . TYR A 1 161 ? -15.789 -9.535 -1.546 1.00 90.38 161 TYR A C 1
ATOM 1361 O O . TYR A 1 161 ? -16.107 -8.355 -1.396 1.00 90.38 161 TYR A O 1
ATOM 1369 N N . GLN A 1 162 ? -16.470 -10.535 -0.989 1.00 89.06 162 GLN A N 1
ATOM 1370 C CA . GLN A 1 162 ? -17.663 -10.340 -0.175 1.00 89.06 162 GLN A CA 1
ATOM 1371 C C . GLN A 1 162 ? -17.361 -10.651 1.289 1.00 89.06 162 GLN A C 1
ATOM 1373 O O . GLN A 1 162 ? -16.892 -11.735 1.629 1.00 89.06 162 GLN A O 1
ATOM 1378 N N . PHE A 1 163 ? -17.694 -9.716 2.175 1.00 84.56 163 PHE A N 1
ATOM 1379 C CA . PHE A 1 163 ? -17.686 -9.932 3.616 1.00 84.56 163 PHE A CA 1
ATOM 1380 C C . PHE A 1 163 ? -18.927 -9.308 4.241 1.00 84.56 163 PHE A C 1
ATOM 1382 O O . PHE A 1 163 ? -19.492 -8.341 3.733 1.00 84.56 163 PHE A O 1
ATOM 1389 N N . SER A 1 164 ? -19.374 -9.899 5.345 1.00 75.62 164 SER A N 1
ATOM 1390 C CA . SER A 1 164 ? -20.530 -9.400 6.078 1.00 75.62 164 SER A CA 1
ATOM 1391 C C . SER A 1 164 ? -20.082 -8.442 7.169 1.00 75.62 164 SER A C 1
ATOM 1393 O O . SER A 1 164 ? -19.209 -8.762 7.979 1.00 75.62 164 SER A O 1
ATOM 1395 N N . VAL A 1 165 ? -20.731 -7.284 7.216 1.00 68.94 165 VAL A N 1
ATOM 1396 C CA . VAL A 1 165 ? -20.623 -6.337 8.323 1.00 68.94 165 VAL A CA 1
ATOM 1397 C C . VAL A 1 165 ? -21.956 -6.363 9.060 1.00 68.94 165 VAL A C 1
ATOM 1399 O O . VAL A 1 165 ? -23.002 -6.082 8.481 1.00 68.94 165 VAL A O 1
ATOM 1402 N N . LEU A 1 166 ? -21.942 -6.761 10.331 1.00 57.19 166 LEU A N 1
ATOM 1403 C CA . LEU A 1 166 ? -23.160 -6.869 11.131 1.00 57.19 166 LEU A CA 1
ATOM 1404 C C . LEU A 1 166 ? -23.624 -5.474 11.569 1.00 57.19 166 LEU A C 1
ATOM 1406 O O . LEU A 1 166 ? -22.973 -4.811 12.379 1.00 57.19 166 LEU A O 1
ATOM 1410 N N . ILE A 1 167 ? -24.770 -5.046 11.037 1.00 56.75 167 ILE A N 1
ATOM 1411 C CA . ILE A 1 167 ? -25.441 -3.802 11.411 1.00 56.75 167 ILE A CA 1
ATOM 1412 C C . ILE A 1 167 ? -26.494 -4.123 12.470 1.00 56.75 167 ILE A C 1
ATOM 1414 O O . ILE A 1 167 ? -27.552 -4.661 12.159 1.00 56.75 167 ILE A O 1
ATOM 1418 N N . LEU A 1 168 ? -26.235 -3.772 13.729 1.00 49.69 168 LEU A N 1
ATOM 1419 C CA . LEU A 1 168 ? -27.314 -3.644 14.710 1.00 49.69 168 LEU A CA 1
ATOM 1420 C C . LEU A 1 168 ? -27.777 -2.188 14.716 1.00 49.69 168 LEU A C 1
ATOM 1422 O O . LEU A 1 168 ? -27.140 -1.338 15.345 1.00 49.69 168 LEU A O 1
ATOM 1426 N N . CYS A 1 169 ? -28.866 -1.907 13.999 1.00 44.06 169 CYS A N 1
ATOM 1427 C CA . CYS A 1 169 ? -29.619 -0.666 14.160 1.00 44.06 169 CYS A CA 1
ATOM 1428 C C . CYS A 1 169 ? -30.113 -0.604 15.612 1.00 44.06 169 CYS A C 1
ATOM 1430 O O . CYS A 1 169 ? -30.793 -1.519 16.074 1.00 44.06 169 CYS A O 1
ATOM 1432 N N . ARG A 1 170 ? -29.727 0.437 16.358 1.00 49.09 170 ARG A N 1
ATOM 1433 C CA . ARG A 1 170 ? -30.357 0.724 17.650 1.00 49.09 170 ARG A CA 1
ATOM 1434 C C . ARG A 1 170 ? -31.671 1.456 17.378 1.00 49.09 170 ARG A C 1
ATOM 1436 O O . ARG A 1 170 ? -31.639 2.466 16.679 1.00 49.09 170 ARG A O 1
ATOM 1443 N N . ASN A 1 171 ? -32.764 0.920 17.921 1.00 41.44 171 ASN A N 1
ATOM 1444 C CA . ASN A 1 171 ? -33.955 1.699 18.264 1.00 41.44 171 ASN A CA 1
ATOM 1445 C C . ASN A 1 171 ? -33.624 2.663 19.407 1.00 41.44 171 ASN A C 1
ATOM 1447 O O . ASN A 1 171 ? -32.771 2.284 20.250 1.00 41.44 171 ASN A O 1
#

Sequence (171 aa):
MMIGPFVGNTGWYDYSYADPKFSLEKIAKRKYYGATWQDKVKIDWAIEDRKLSMIAAKQTIKDIEQVKQKKDYTHDTYRYTSQNLQYLHHIEYFDYFNAFIGTSDFESIYQSYNIKYSIMGHVHFRNSFKEQGVTYICPCLGYSREWRTADIENEIRHALYQFSVLILCRN

InterPro domains:
  IPR029052 Metallo-dependent phosphatase-like [SSF56300] (88-149)

Foldseek 3Di:
DAFAEEFEFQAWFQLPLADPVDDPVNLVQCDDPRDHNCCVPPPDDPDDRNVRNLVRLVVSVVRCVVVVVDAEHAYEYQADQDSVPQPPPPDVVSNSVSRTRHYPSNVVVVVPGRYQEYEYEDPQDFDWDDDPNHIYGYLHLHDCVSDPDNDPVVSNVSSDDDDDGDHDDDD

pLDDT: mean 85.12, std 12.85, range [40.88, 96.62]

Organism: Staphylococcus gallinarum (NCBI:txid1293)

Radius of gyration: 17.38 Å; chains: 1; bounding box: 54×35×42 Å